Protein AF-A0A101FTE7-F1 (afdb_monomer)

InterPro domains:
  IPR010001 SigmaK-factor processing regulatory BofA [PF07441] (9-80)

Organism: NCBI:txid301375

Sequence (84 aa):
MVQVEIIILGLLLLLAIYVAFSLIMKSAKFLAVNTLFGLIILYLANVIGGLSIPYSLPVLLICAILGAPGAIAVIILNLFGLAF

Radius of gyration: 21.0 Å; Cα contacts (8 Å, |Δi|>4): 74; chains: 1; bounding box: 51×20×54 Å

Secondary structure (DSSP, 8-state):
-HHHHHHHHHHHHHHHHHHHHHHHHHHHHHHHHHHHHHHHHHHHHHHHH-------HHHHHHHHHH-HHHHHHHHHHHHTTS--

Mean predicted aligned error: 7.93 Å

Foldseek 3Di:
DVVVVVVVVVVVVVVVVVVVVVVVVVLVVVLVQLLVQLVVLLVCCCVVVVQPQDPDPVLSVQSSVRRNVSSVVSSVCSVVVNHD

Structure (mmCIF, N/CA/C/O backbone):
data_AF-A0A101FTE7-F1
#
_entry.id   AF-A0A101FTE7-F1
#
loop_
_atom_site.group_PDB
_atom_site.id
_atom_site.type_symbol
_atom_site.label_atom_id
_atom_site.label_alt_id
_atom_site.label_comp_id
_atom_site.label_asym_id
_atom_site.label_entity_id
_atom_site.label_seq_id
_atom_site.pdbx_PDB_ins_code
_atom_site.Cartn_x
_atom_site.Cartn_y
_atom_site.Cartn_z
_atom_site.occupancy
_atom_site.B_iso_or_equiv
_atom_site.auth_seq_id
_atom_site.auth_comp_id
_atom_site.auth_asym_id
_atom_site.auth_atom_id
_atom_site.pdbx_PDB_model_num
ATOM 1 N N . MET A 1 1 ? -33.731 -4.827 34.548 1.00 62.06 1 MET A N 1
ATOM 2 C CA . MET A 1 1 ? -32.516 -5.524 34.070 1.00 62.06 1 MET A CA 1
ATOM 3 C C . MET A 1 1 ? -32.378 -5.326 32.558 1.00 62.06 1 MET A C 1
ATOM 5 O O . MET A 1 1 ? -31.480 -4.603 32.157 1.00 62.06 1 MET A O 1
ATOM 9 N N . VAL A 1 2 ? -33.376 -5.743 31.767 1.00 69.62 2 VAL A N 1
ATOM 10 C CA . VAL A 1 2 ? -33.410 -5.655 30.285 1.00 69.62 2 VAL A CA 1
ATOM 11 C C . VAL A 1 2 ? -33.184 -4.256 29.675 1.00 69.62 2 VAL A C 1
ATOM 13 O O . VAL A 1 2 ? -32.506 -4.120 28.664 1.00 69.62 2 VAL A O 1
ATOM 16 N N . GLN A 1 3 ? -33.708 -3.183 30.278 1.00 78.38 3 GLN A N 1
ATOM 17 C CA . GLN A 1 3 ? -33.569 -1.819 29.729 1.00 78.38 3 GLN A CA 1
ATOM 18 C C . GLN A 1 3 ? -32.118 -1.310 29.731 1.00 78.38 3 GLN A C 1
ATOM 20 O O . GLN A 1 3 ? -31.723 -0.575 28.832 1.00 78.38 3 GLN A O 1
ATOM 25 N N . VAL A 1 4 ? -31.318 -1.713 30.724 1.00 86.00 4 VAL A N 1
ATOM 26 C CA . VAL A 1 4 ? -29.912 -1.298 30.849 1.00 86.00 4 VAL A CA 1
ATOM 27 C C . VAL A 1 4 ? -29.057 -2.003 29.795 1.00 86.00 4 VAL A C 1
ATOM 29 O O . VAL A 1 4 ? -28.197 -1.380 29.181 1.00 86.00 4 VAL A O 1
ATOM 32 N N . GLU A 1 5 ? -29.345 -3.275 29.518 1.00 85.81 5 GLU A N 1
ATOM 33 C CA . GLU A 1 5 ? -28.649 -4.079 28.507 1.00 85.81 5 GLU A CA 1
ATOM 34 C C . GLU A 1 5 ? -28.845 -3.509 27.097 1.00 85.81 5 GLU A C 1
ATOM 36 O O . GLU A 1 5 ? -27.884 -3.398 26.340 1.00 85.81 5 GLU A O 1
ATOM 41 N N . ILE A 1 6 ? -30.060 -3.057 26.765 1.00 89.38 6 ILE A N 1
ATOM 42 C CA . ILE A 1 6 ? -30.365 -2.438 25.464 1.00 89.38 6 ILE A CA 1
ATOM 43 C C . ILE A 1 6 ? -29.582 -1.131 25.274 1.00 89.38 6 ILE A C 1
ATOM 45 O O . ILE A 1 6 ? -29.038 -0.887 24.197 1.00 89.38 6 ILE A O 1
ATOM 49 N N . ILE A 1 7 ? -29.485 -0.303 26.319 1.00 90.75 7 ILE A N 1
ATOM 50 C CA . ILE A 1 7 ? -28.724 0.955 26.275 1.00 90.75 7 ILE A CA 1
ATOM 51 C C . ILE A 1 7 ? -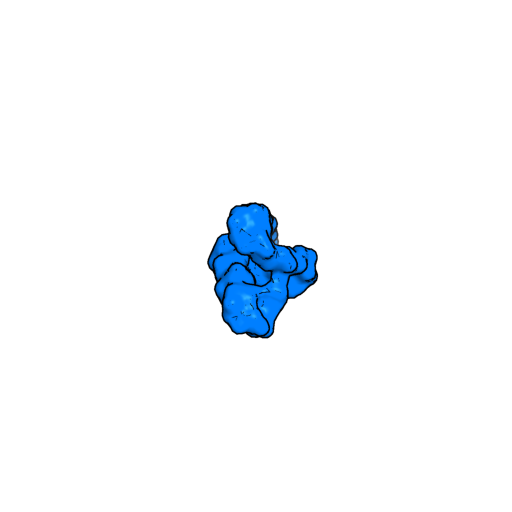27.227 0.669 26.101 1.00 90.75 7 ILE A C 1
ATOM 53 O O . ILE A 1 7 ? -26.566 1.317 25.289 1.00 90.75 7 ILE A O 1
ATOM 57 N N . ILE A 1 8 ? -26.701 -0.329 26.817 1.00 93.00 8 ILE A N 1
ATOM 58 C CA . ILE A 1 8 ? -25.298 -0.743 26.707 1.00 93.00 8 ILE A CA 1
ATOM 59 C C . ILE A 1 8 ? -24.996 -1.284 25.303 1.00 93.00 8 ILE A C 1
ATOM 61 O O . ILE A 1 8 ? -24.007 -0.867 24.698 1.00 93.00 8 ILE A O 1
ATOM 65 N N . LEU A 1 9 ? -25.847 -2.155 24.747 1.00 91.31 9 LEU A N 1
ATOM 66 C CA . LEU A 1 9 ? -25.682 -2.667 23.381 1.00 91.31 9 LEU A CA 1
ATOM 67 C C . LEU A 1 9 ? -25.754 -1.550 22.332 1.00 91.31 9 LEU A C 1
ATOM 69 O O . LEU A 1 9 ? -24.939 -1.531 21.409 1.00 91.31 9 LEU A O 1
ATOM 73 N N . GLY A 1 10 ? -26.690 -0.609 22.477 1.00 90.88 10 GLY A N 1
ATOM 74 C CA . GLY A 1 10 ? -26.812 0.539 21.576 1.00 90.88 10 GLY A CA 1
ATOM 75 C C . GLY A 1 10 ? -25.568 1.431 21.592 1.00 90.88 10 GLY A C 1
ATOM 76 O O . GLY A 1 10 ? -25.079 1.833 20.534 1.00 90.88 10 GLY A O 1
ATOM 77 N N . LEU A 1 11 ? -25.006 1.682 22.778 1.00 93.88 11 LEU A N 1
ATOM 78 C CA . LEU A 1 11 ? -23.767 2.445 22.927 1.00 93.88 11 LEU A CA 1
ATOM 79 C C . LEU A 1 11 ? -22.561 1.703 22.327 1.00 93.88 11 LEU A C 1
ATOM 81 O O . LEU A 1 11 ? -21.733 2.323 21.659 1.00 93.88 11 LEU A O 1
ATOM 85 N N . LEU A 1 12 ? -22.479 0.382 22.516 1.00 94.31 12 LEU A N 1
ATOM 86 C CA . LEU A 1 12 ? -21.412 -0.450 21.954 1.00 94.31 12 LEU A CA 1
ATOM 87 C C . LEU A 1 12 ? -21.443 -0.450 20.416 1.00 94.31 12 LEU A C 1
ATOM 89 O O . LEU A 1 12 ? -20.397 -0.333 19.779 1.00 94.31 12 LEU A O 1
ATOM 93 N N . LEU A 1 13 ? -22.636 -0.534 19.819 1.00 94.56 13 LEU A N 1
ATOM 94 C CA . LEU A 1 13 ? -22.834 -0.455 18.367 1.00 94.56 13 LEU A CA 1
ATOM 95 C C . LEU A 1 13 ? -22.383 0.894 17.801 1.00 94.56 13 LEU A C 1
ATOM 97 O O . LEU A 1 13 ? -21.650 0.932 16.812 1.00 94.56 13 LEU A O 1
ATOM 101 N N . LEU A 1 14 ? -22.766 1.998 18.448 1.00 94.38 14 LEU A N 1
ATOM 102 C CA . LEU A 1 14 ? -22.319 3.341 18.067 1.00 94.38 14 LEU A CA 1
ATOM 103 C C . LEU A 1 14 ? -20.794 3.475 18.138 1.00 94.38 14 LEU A C 1
ATOM 105 O O . LEU A 1 14 ? -20.178 4.000 17.207 1.00 94.38 14 LEU A O 1
ATOM 109 N N . LEU A 1 15 ? -20.178 2.957 19.204 1.00 93.69 15 LEU A N 1
ATOM 110 C CA . LEU A 1 15 ? -18.726 2.960 19.356 1.00 93.69 15 LEU A CA 1
ATOM 111 C C . LEU A 1 15 ? -18.047 2.135 18.251 1.00 93.69 15 LEU A C 1
ATOM 113 O O . LEU A 1 15 ? -17.077 2.596 17.653 1.00 93.69 15 LEU A O 1
ATOM 117 N N . ALA A 1 16 ? -18.570 0.946 17.942 1.00 92.31 16 ALA A N 1
ATOM 118 C CA . ALA A 1 16 ? -18.032 0.080 16.896 1.00 92.31 16 ALA A CA 1
ATOM 119 C C . ALA A 1 16 ? -18.076 0.754 15.514 1.00 92.31 16 ALA A C 1
ATOM 121 O O . ALA A 1 16 ? -17.076 0.744 14.793 1.00 92.31 16 ALA A O 1
ATOM 122 N N . ILE A 1 17 ? -19.196 1.401 15.172 1.00 94.12 17 ILE A N 1
ATOM 123 C CA . ILE A 1 17 ? -19.344 2.158 13.919 1.00 94.12 17 ILE A CA 1
ATOM 124 C C . ILE A 1 17 ? -18.342 3.317 13.867 1.00 94.12 17 ILE A C 1
ATOM 126 O O . ILE A 1 17 ? -17.660 3.502 12.857 1.00 94.12 17 ILE A O 1
ATOM 130 N N . TYR A 1 18 ? -18.208 4.072 14.960 1.00 93.88 18 TYR A N 1
ATOM 131 C CA . TYR A 1 18 ? -17.266 5.187 15.044 1.00 93.88 18 TYR A CA 1
ATOM 132 C C . TYR A 1 18 ? -15.810 4.730 14.860 1.00 93.88 18 TYR A C 1
ATOM 134 O O . TYR A 1 18 ? -15.063 5.315 14.069 1.00 93.88 18 TYR A O 1
ATOM 142 N N . VAL A 1 19 ? -15.409 3.652 15.539 1.00 91.75 19 VAL A N 1
ATOM 143 C CA . VAL A 1 19 ? -14.056 3.090 15.425 1.00 91.75 19 VAL A CA 1
ATOM 144 C C . VAL A 1 19 ? -13.798 2.592 14.004 1.00 91.75 19 VAL A C 1
ATOM 146 O O . VAL A 1 19 ? -12.768 2.948 13.426 1.00 91.75 19 VAL A O 1
ATOM 149 N N . ALA A 1 20 ? -14.735 1.848 13.410 1.00 88.44 20 ALA A N 1
ATOM 150 C CA . ALA A 1 20 ? -14.623 1.364 12.036 1.00 88.44 20 ALA A CA 1
ATOM 151 C C . ALA A 1 20 ? -14.445 2.519 11.037 1.00 88.44 20 ALA A C 1
ATOM 153 O O . ALA A 1 20 ? -13.517 2.499 10.226 1.00 88.44 20 ALA A O 1
ATOM 154 N N . PHE A 1 21 ? -15.262 3.571 11.146 1.00 88.50 21 PHE A N 1
ATOM 155 C CA . PHE A 1 21 ? -15.146 4.757 10.296 1.00 88.50 21 PHE A CA 1
ATOM 156 C C . PHE A 1 21 ? -13.787 5.454 10.465 1.00 88.50 21 PHE A C 1
ATOM 158 O O . PHE A 1 21 ? -13.136 5.817 9.481 1.00 88.50 21 PHE A O 1
ATOM 165 N N . SER A 1 22 ? -13.308 5.588 11.705 1.00 83.62 22 SER A N 1
ATOM 166 C CA . SER A 1 22 ? -12.005 6.204 11.985 1.00 83.62 22 SER A CA 1
ATOM 167 C C . SER A 1 22 ? -10.831 5.416 11.384 1.00 83.62 22 SER A C 1
ATOM 169 O O . SER A 1 22 ? -9.880 6.015 10.869 1.00 83.62 22 SER A O 1
ATOM 171 N N . LEU A 1 23 ? -10.912 4.081 11.391 1.00 80.31 23 LEU A N 1
ATOM 172 C CA . LEU A 1 23 ? -9.906 3.194 10.808 1.00 80.31 23 LEU A CA 1
ATOM 173 C C . LEU A 1 23 ? -9.880 3.307 9.284 1.00 80.31 23 LEU A C 1
ATOM 175 O O . LEU A 1 23 ? -8.799 3.428 8.707 1.00 80.31 23 LEU A O 1
ATOM 179 N N . ILE A 1 24 ? -11.050 3.350 8.644 1.00 82.31 24 ILE A N 1
ATOM 180 C CA . ILE A 1 24 ? -11.175 3.524 7.190 1.00 82.31 24 ILE A CA 1
ATOM 181 C C . ILE A 1 24 ? -10.556 4.857 6.757 1.00 82.31 24 ILE A C 1
ATOM 183 O O . ILE A 1 24 ? -9.735 4.893 5.840 1.00 82.31 24 ILE A O 1
ATOM 187 N N . MET A 1 25 ? -10.867 5.947 7.464 1.00 80.38 25 MET A N 1
ATOM 188 C CA . MET A 1 25 ? -10.319 7.272 7.158 1.00 80.38 25 MET A CA 1
ATOM 189 C C . MET A 1 25 ? -8.796 7.341 7.341 1.00 80.38 25 MET A C 1
ATOM 191 O O . MET A 1 25 ? -8.111 8.014 6.566 1.00 80.38 25 MET A O 1
ATOM 195 N N . LYS A 1 26 ? -8.239 6.642 8.339 1.00 77.88 26 LYS A N 1
ATOM 196 C CA . LYS A 1 26 ? -6.780 6.510 8.498 1.00 77.88 26 LYS A CA 1
ATOM 197 C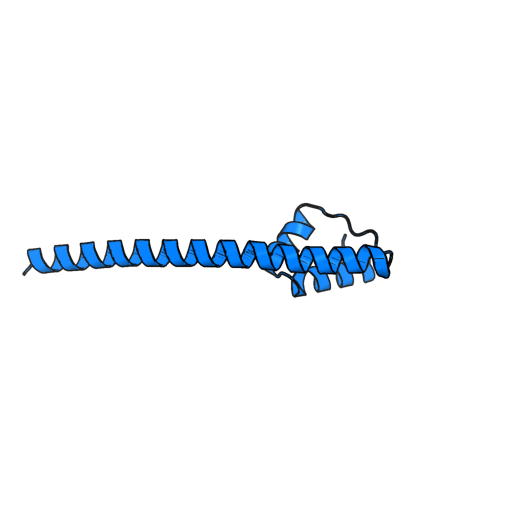 C . LYS A 1 26 ? -6.157 5.684 7.374 1.00 77.88 26 LYS A C 1
ATOM 199 O O . LYS A 1 26 ? -5.131 6.088 6.831 1.00 77.88 26 LYS A O 1
ATOM 204 N N . SER A 1 27 ? -6.779 4.563 7.020 1.00 78.75 27 SER A N 1
ATOM 205 C CA . SER A 1 27 ? -6.289 3.660 5.979 1.00 78.75 27 SER A CA 1
ATOM 206 C C . SER A 1 27 ? -6.272 4.338 4.607 1.00 78.75 27 SER A C 1
ATOM 208 O O . SER A 1 27 ? -5.268 4.255 3.911 1.00 78.75 27 SER A O 1
ATOM 210 N N . ALA A 1 28 ? -7.301 5.118 4.263 1.00 78.25 28 ALA A N 1
ATOM 211 C CA . ALA A 1 28 ? -7.356 5.860 3.002 1.00 78.25 28 ALA A CA 1
ATOM 212 C C . ALA A 1 28 ? -6.208 6.875 2.857 1.00 78.25 28 ALA A C 1
ATOM 214 O O . ALA A 1 28 ? -5.564 6.949 1.810 1.00 78.25 28 ALA A O 1
ATOM 215 N N . LYS A 1 29 ? -5.907 7.630 3.925 1.00 78.44 29 LYS A N 1
ATOM 216 C CA . LYS A 1 29 ? -4.764 8.558 3.935 1.00 78.44 29 LYS A CA 1
ATOM 217 C C . LYS A 1 29 ? -3.443 7.812 3.785 1.00 78.44 29 LYS A C 1
ATOM 219 O O . LYS A 1 29 ? -2.579 8.258 3.037 1.00 78.44 29 LYS A O 1
ATOM 224 N N . PHE A 1 30 ? -3.301 6.679 4.472 1.00 80.06 30 PHE A N 1
ATOM 225 C CA . PHE A 1 30 ? -2.112 5.844 4.361 1.00 80.06 30 PHE A CA 1
ATOM 226 C C . PHE A 1 30 ? -1.935 5.327 2.931 1.00 80.06 30 PHE A C 1
ATOM 228 O O . PHE A 1 30 ? -0.865 5.503 2.363 1.00 80.06 30 PHE A O 1
ATOM 235 N N . LEU A 1 31 ? -2.996 4.799 2.316 1.00 80.94 31 LEU A N 1
ATOM 236 C CA . LEU A 1 31 ? -2.991 4.283 0.947 1.00 80.94 31 LEU A CA 1
ATOM 237 C C . LEU A 1 31 ? -2.595 5.361 -0.070 1.00 80.94 31 LEU A C 1
ATOM 239 O O . LEU A 1 31 ? -1.774 5.110 -0.950 1.00 80.94 31 LEU A O 1
ATOM 243 N N . ALA A 1 32 ? -3.121 6.580 0.079 1.00 82.94 32 ALA A N 1
ATOM 244 C CA . ALA A 1 32 ? -2.783 7.702 -0.792 1.00 82.94 32 ALA A CA 1
ATOM 245 C C . ALA A 1 32 ? -1.296 8.076 -0.694 1.00 82.94 32 ALA A C 1
ATOM 247 O O . ALA A 1 32 ? -0.627 8.205 -1.718 1.00 82.94 32 ALA A O 1
ATOM 248 N N . VAL A 1 33 ? -0.759 8.194 0.527 1.00 86.44 33 VAL A N 1
ATOM 249 C CA . VAL A 1 33 ? 0.664 8.505 0.745 1.00 86.44 33 VAL A CA 1
ATOM 250 C C . VAL A 1 33 ? 1.554 7.372 0.232 1.00 86.44 33 VAL A C 1
ATOM 252 O O . VAL A 1 33 ? 2.546 7.641 -0.444 1.00 86.44 33 VAL A O 1
ATOM 255 N N . ASN A 1 34 ? 1.181 6.116 0.484 1.00 88.44 34 ASN A N 1
ATOM 256 C CA . ASN A 1 34 ? 1.935 4.948 0.031 1.00 88.44 34 ASN A CA 1
ATOM 257 C C . ASN A 1 34 ? 1.987 4.884 -1.503 1.00 88.44 34 ASN A C 1
ATOM 259 O O . ASN A 1 34 ? 3.066 4.716 -2.071 1.00 88.44 34 ASN A O 1
ATOM 263 N N . THR A 1 35 ? 0.846 5.113 -2.166 1.00 87.69 35 THR A N 1
ATOM 264 C CA . THR A 1 35 ? 0.757 5.206 -3.633 1.00 87.69 35 THR A CA 1
ATOM 265 C C . THR A 1 35 ? 1.664 6.307 -4.165 1.00 87.69 35 THR A C 1
ATOM 267 O O . THR A 1 35 ? 2.398 6.082 -5.124 1.00 87.69 35 THR A O 1
ATOM 270 N N . LEU A 1 36 ? 1.634 7.491 -3.542 1.00 90.94 36 LEU A N 1
ATOM 271 C CA . LEU A 1 36 ? 2.442 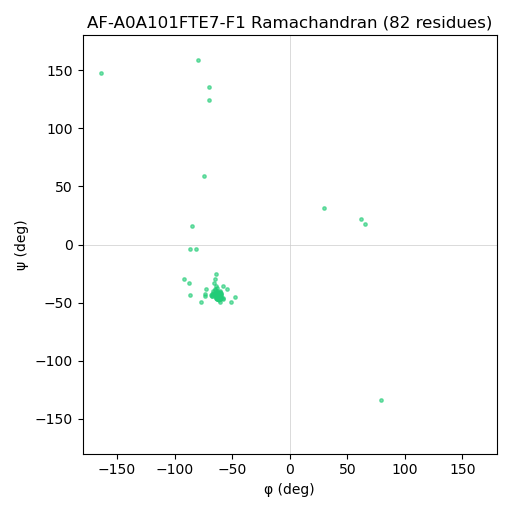8.634 -3.962 1.00 90.94 36 LEU A CA 1
ATOM 272 C C . LEU A 1 36 ? 3.936 8.303 -3.887 1.00 90.94 36 LEU A C 1
ATOM 274 O O . LEU A 1 36 ? 4.654 8.492 -4.863 1.00 90.94 36 LEU A O 1
ATOM 278 N N . PHE A 1 37 ? 4.392 7.756 -2.756 1.00 90.50 37 PHE A N 1
ATOM 279 C CA . PHE A 1 37 ? 5.786 7.344 -2.578 1.00 90.50 37 PHE A CA 1
ATOM 280 C C . PHE A 1 37 ? 6.189 6.239 -3.559 1.00 90.50 37 PHE A C 1
ATOM 282 O O . PHE A 1 37 ? 7.258 6.326 -4.163 1.00 90.50 37 PHE A O 1
ATOM 289 N N . GLY A 1 38 ? 5.332 5.235 -3.764 1.00 89.38 38 GLY A N 1
ATOM 290 C CA . GLY A 1 38 ? 5.564 4.176 -4.745 1.00 89.38 38 GLY A CA 1
ATOM 291 C C . GLY A 1 38 ? 5.699 4.727 -6.167 1.00 89.38 38 GLY A C 1
ATOM 292 O O . GLY A 1 38 ? 6.654 4.400 -6.867 1.00 89.38 38 GLY A O 1
ATOM 293 N N . LEU A 1 39 ? 4.805 5.630 -6.577 1.00 90.06 39 LEU A N 1
ATOM 294 C CA . LEU A 1 39 ? 4.862 6.285 -7.886 1.00 90.06 39 LEU A CA 1
ATOM 295 C C . LEU A 1 39 ? 6.099 7.169 -8.049 1.00 90.06 39 LEU A C 1
ATOM 297 O O . LEU A 1 39 ? 6.698 7.155 -9.121 1.00 90.06 39 LEU A O 1
ATOM 301 N N . ILE A 1 40 ? 6.509 7.898 -7.007 1.00 92.12 40 ILE A N 1
ATOM 302 C CA . ILE A 1 40 ? 7.740 8.702 -7.025 1.00 92.12 40 ILE A CA 1
ATOM 303 C C . ILE A 1 40 ? 8.957 7.801 -7.263 1.00 92.12 40 ILE A C 1
ATOM 305 O O . ILE A 1 40 ? 9.792 8.117 -8.109 1.00 92.12 40 ILE A O 1
ATOM 309 N N . ILE A 1 41 ? 9.041 6.665 -6.565 1.00 90.62 41 ILE A N 1
ATOM 310 C CA . ILE A 1 41 ? 10.129 5.694 -6.750 1.00 90.62 41 ILE A CA 1
ATOM 311 C C . ILE A 1 41 ? 10.104 5.118 -8.169 1.00 90.62 41 ILE A C 1
ATOM 313 O O . ILE A 1 41 ? 11.142 5.068 -8.825 1.00 90.62 41 ILE A O 1
ATOM 317 N N . LEU A 1 42 ? 8.928 4.727 -8.667 1.00 89.12 42 LEU A N 1
ATOM 318 C CA . LEU A 1 42 ? 8.775 4.171 -10.012 1.00 89.12 42 LEU A CA 1
ATOM 319 C C . LEU A 1 42 ? 9.146 5.188 -11.100 1.00 89.12 42 LEU A C 1
ATOM 321 O O . LEU A 1 42 ? 9.797 4.851 -12.085 1.00 89.12 42 LEU A O 1
ATOM 325 N N . TYR A 1 43 ? 8.766 6.451 -10.903 1.00 89.81 43 TYR A N 1
ATOM 326 C CA . TYR A 1 43 ? 9.145 7.560 -11.772 1.00 89.81 43 TYR A CA 1
ATOM 327 C C . TYR A 1 43 ? 10.656 7.777 -11.788 1.00 89.81 43 TYR A C 1
ATOM 329 O O . TYR A 1 43 ? 11.243 7.854 -12.865 1.00 89.81 43 TYR A O 1
ATOM 337 N N . LEU A 1 44 ? 11.305 7.794 -10.621 1.00 88.31 44 LEU A N 1
ATOM 338 C CA . LEU A 1 44 ? 12.764 7.864 -10.548 1.00 88.31 44 LEU A CA 1
ATOM 33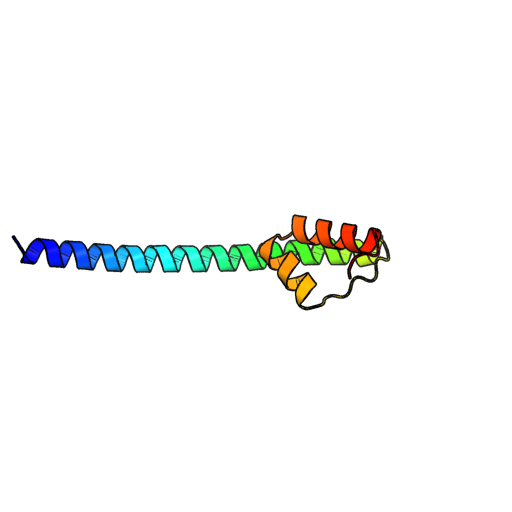9 C C . LEU A 1 44 ? 13.425 6.674 -11.250 1.00 88.31 44 LEU A C 1
ATOM 341 O O . LEU A 1 44 ? 14.394 6.868 -11.975 1.00 88.31 44 LEU A O 1
ATOM 345 N N . ALA A 1 45 ? 12.898 5.461 -11.083 1.00 87.31 45 ALA A N 1
ATOM 346 C CA . ALA A 1 45 ? 13.426 4.272 -11.747 1.00 87.31 45 ALA A CA 1
ATOM 347 C C . ALA A 1 45 ? 13.277 4.338 -13.275 1.00 87.31 45 ALA A C 1
ATOM 349 O O . ALA A 1 45 ? 14.198 3.963 -13.995 1.00 87.31 45 ALA A O 1
ATOM 350 N N . ASN A 1 46 ? 12.168 4.879 -13.777 1.00 88.38 46 ASN A N 1
ATOM 351 C CA . ASN A 1 46 ? 11.977 5.104 -15.208 1.00 88.38 46 ASN A CA 1
ATOM 352 C 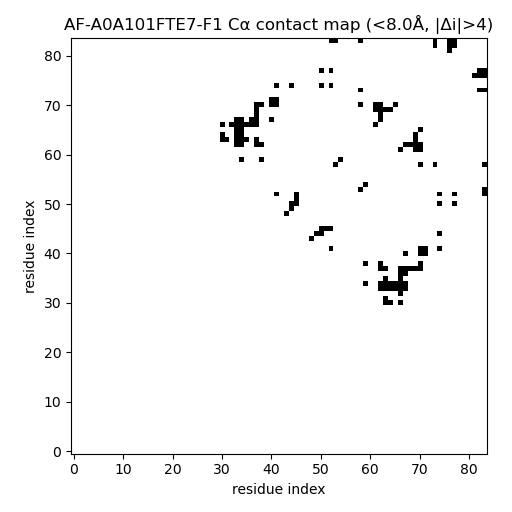C . ASN A 1 46 ? 12.917 6.180 -15.768 1.00 88.38 46 ASN A C 1
ATOM 354 O O . ASN A 1 46 ? 13.486 5.986 -16.838 1.00 88.38 46 ASN A O 1
ATOM 358 N N . VAL A 1 47 ? 13.111 7.290 -15.051 1.00 88.12 47 VAL A N 1
ATOM 359 C CA . VAL A 1 47 ? 13.968 8.402 -15.499 1.00 88.12 47 VAL A CA 1
ATOM 360 C C . VAL A 1 47 ? 15.456 8.056 -15.401 1.00 88.12 47 VAL A C 1
ATOM 362 O O . VAL A 1 47 ? 16.212 8.352 -16.321 1.00 88.12 47 VAL A O 1
ATOM 365 N N . ILE A 1 48 ? 15.886 7.440 -14.298 1.00 87.44 48 ILE A N 1
ATOM 366 C CA . ILE A 1 48 ? 17.301 7.140 -14.025 1.00 87.44 48 ILE A CA 1
ATOM 367 C C . ILE A 1 48 ? 17.702 5.796 -14.639 1.00 87.44 48 ILE A C 1
ATOM 369 O O . ILE A 1 48 ? 18.773 5.678 -15.226 1.00 87.44 48 ILE A O 1
ATOM 373 N N . GLY A 1 49 ? 16.852 4.778 -14.493 1.00 80.31 49 GLY A N 1
ATOM 374 C CA . GLY A 1 49 ? 17.102 3.424 -14.989 1.00 80.31 49 GLY A CA 1
ATOM 375 C C . GLY A 1 49 ? 16.669 3.200 -16.438 1.00 80.31 49 GLY A C 1
ATOM 376 O O . GLY A 1 49 ? 16.883 2.112 -16.959 1.00 80.31 49 GLY A O 1
ATOM 377 N N . GLY A 1 50 ? 16.047 4.196 -17.084 1.00 79.56 50 GLY A N 1
ATOM 378 C CA . GLY A 1 50 ? 15.531 4.081 -18.453 1.00 79.56 50 GLY A CA 1
ATOM 379 C C . GLY A 1 50 ? 14.438 3.022 -18.599 1.00 79.56 50 GLY A C 1
ATOM 380 O O . GLY A 1 50 ? 14.226 2.495 -19.686 1.00 79.56 50 GLY A O 1
ATOM 381 N N . LEU A 1 51 ? 13.781 2.666 -17.494 1.00 73.81 51 LEU A N 1
ATOM 382 C CA . LEU A 1 51 ? 13.083 1.397 -17.383 1.00 73.81 51 LEU A CA 1
ATOM 383 C C . LEU A 1 51 ? 11.657 1.389 -17.947 1.00 73.81 51 LEU A C 1
ATOM 385 O O . LEU A 1 51 ? 10.954 0.464 -17.624 1.00 73.81 51 LEU A O 1
ATOM 389 N N . SER A 1 52 ? 11.207 2.349 -18.762 1.00 79.69 52 SER A N 1
ATOM 390 C CA . SER A 1 52 ? 9.915 2.375 -19.500 1.00 79.69 52 SER A CA 1
ATOM 391 C C . SER A 1 52 ? 8.680 1.642 -18.908 1.00 79.69 52 SER A C 1
ATOM 393 O O . SER A 1 52 ? 7.814 1.209 -19.668 1.00 79.69 52 SER A O 1
ATOM 395 N N . ILE A 1 53 ? 8.535 1.548 -17.579 1.00 82.50 53 ILE A N 1
ATOM 396 C CA . ILE A 1 53 ? 7.446 0.823 -16.916 1.00 82.50 53 ILE A CA 1
ATOM 397 C C . ILE A 1 53 ? 6.152 1.606 -17.147 1.00 82.50 53 ILE A C 1
ATOM 399 O O . ILE A 1 53 ? 6.079 2.780 -16.754 1.00 82.50 53 ILE A O 1
ATOM 403 N N . PRO A 1 54 ? 5.107 0.986 -17.715 1.00 83.69 54 PRO A N 1
ATOM 404 C CA . PRO A 1 54 ? 3.829 1.647 -17.913 1.00 83.69 54 PRO A CA 1
ATOM 405 C C . PRO A 1 54 ? 3.108 1.881 -16.578 1.00 83.69 54 PRO A C 1
ATOM 407 O O . PRO A 1 54 ? 2.951 0.970 -15.762 1.00 83.69 54 PRO A O 1
ATOM 410 N N . TYR A 1 55 ? 2.558 3.086 -16.395 1.00 84.38 55 TYR A N 1
ATOM 411 C CA . TYR A 1 55 ? 1.660 3.434 -15.282 1.00 84.38 55 TYR A CA 1
ATOM 412 C C . TYR A 1 55 ? 0.259 2.839 -15.481 1.00 84.38 55 TYR A C 1
ATOM 414 O O . TYR A 1 55 ? -0.745 3.542 -15.588 1.00 84.38 55 TYR A O 1
ATOM 422 N N . SER A 1 56 ? 0.202 1.518 -15.591 1.00 86.56 56 SER A N 1
ATOM 423 C CA . S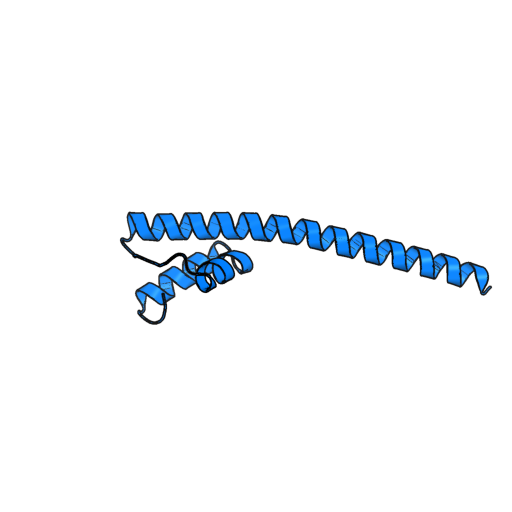ER A 1 56 ? -1.030 0.766 -15.795 1.00 86.56 56 SER A CA 1
ATOM 424 C C . SER A 1 56 ? -1.805 0.589 -14.482 1.00 86.56 56 SER A C 1
ATOM 426 O O . SER A 1 56 ? -1.247 0.669 -13.385 1.00 86.56 56 SER A O 1
ATOM 428 N N . LEU A 1 57 ? -3.109 0.316 -14.592 1.00 84.94 57 LEU A N 1
ATOM 429 C CA . LEU A 1 57 ? -3.995 0.031 -13.453 1.00 84.94 57 LEU A CA 1
ATOM 430 C C . LEU A 1 57 ? -3.413 -0.993 -12.453 1.00 84.94 57 LEU A C 1
ATOM 432 O O . LEU A 1 57 ? -3.454 -0.715 -11.254 1.00 84.94 57 LEU A O 1
ATOM 436 N N . PRO A 1 58 ? -2.828 -2.129 -12.891 1.00 86.00 58 PRO A N 1
ATOM 437 C CA . PRO A 1 58 ? -2.210 -3.093 -11.982 1.00 86.00 58 PRO A CA 1
ATOM 438 C C . PRO A 1 58 ? -1.022 -2.514 -11.205 1.00 86.00 58 PRO A C 1
ATOM 440 O O . PRO A 1 58 ? -0.927 -2.721 -9.999 1.00 86.00 58 PRO A O 1
ATOM 443 N N . VAL A 1 59 ? -0.146 -1.750 -11.867 1.00 87.19 59 VAL A N 1
ATOM 444 C CA . VAL A 1 59 ? 1.033 -1.129 -11.238 1.00 87.19 59 VAL A CA 1
ATOM 445 C C . VAL A 1 59 ? 0.608 -0.112 -10.183 1.00 87.19 59 VAL A C 1
ATOM 447 O O . VAL A 1 59 ? 1.141 -0.116 -9.074 1.00 87.19 59 VAL A O 1
ATOM 450 N N . LEU A 1 60 ? -0.398 0.715 -10.489 1.00 86.56 60 LEU A N 1
ATOM 451 C CA . LEU A 1 60 ? -0.964 1.647 -9.514 1.00 86.56 60 LEU A CA 1
ATOM 452 C C . LEU A 1 60 ? -1.557 0.914 -8.308 1.00 86.56 60 LEU A C 1
ATOM 454 O O . LEU A 1 60 ? -1.344 1.355 -7.184 1.00 86.56 60 LEU A O 1
ATOM 458 N N . LEU A 1 61 ? -2.255 -0.207 -8.514 1.00 86.81 61 LEU A N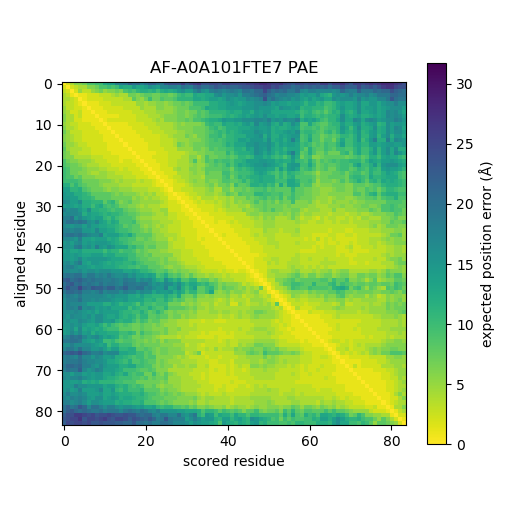 1
ATOM 459 C CA . LEU A 1 61 ? -2.818 -1.007 -7.421 1.00 86.81 61 LEU A CA 1
ATOM 460 C C . LEU A 1 61 ? -1.731 -1.618 -6.531 1.00 86.81 61 LEU A C 1
ATOM 462 O O . LEU A 1 61 ? -1.833 -1.556 -5.307 1.00 86.81 61 LEU A O 1
ATOM 466 N N . ILE A 1 62 ? -0.675 -2.169 -7.134 1.00 87.38 62 ILE A N 1
ATOM 467 C CA . ILE A 1 62 ? 0.459 -2.747 -6.400 1.00 87.38 62 ILE A CA 1
ATOM 468 C C . ILE A 1 62 ? 1.156 -1.657 -5.576 1.00 87.38 62 ILE A C 1
ATOM 470 O O . ILE A 1 62 ? 1.381 -1.834 -4.377 1.00 87.38 62 ILE A O 1
ATOM 474 N N . CYS A 1 63 ? 1.428 -0.500 -6.184 1.00 87.50 63 CYS A N 1
ATOM 475 C CA . CYS A 1 63 ? 1.985 0.656 -5.485 1.00 87.50 63 CYS A CA 1
ATOM 476 C C . CYS A 1 63 ? 1.023 1.228 -4.435 1.00 87.50 63 CYS A C 1
ATOM 478 O O . CYS A 1 63 ? 1.486 1.751 -3.431 1.00 87.50 63 CYS A O 1
ATOM 480 N N . ALA A 1 64 ? -0.293 1.119 -4.602 1.00 83.81 64 ALA A N 1
ATOM 481 C CA . ALA A 1 64 ? -1.243 1.611 -3.610 1.00 83.81 64 ALA A CA 1
ATOM 482 C C . ALA A 1 64 ? -1.300 0.736 -2.359 1.00 83.81 64 ALA A C 1
ATOM 484 O O . ALA A 1 64 ? -1.308 1.250 -1.240 1.00 83.81 64 ALA A O 1
ATOM 485 N N . ILE A 1 65 ? -1.297 -0.583 -2.544 1.00 85.00 65 ILE A N 1
ATOM 486 C CA . ILE A 1 65 ? -1.400 -1.547 -1.447 1.00 85.00 65 ILE A CA 1
ATOM 487 C C . ILE A 1 65 ? -0.060 -1.666 -0.712 1.00 85.00 65 ILE A C 1
ATOM 489 O O . ILE A 1 65 ? -0.020 -1.553 0.512 1.00 85.00 65 ILE A O 1
ATOM 493 N N . LEU A 1 66 ? 1.042 -1.862 -1.443 1.00 85.88 66 LEU A N 1
ATOM 494 C CA . LEU A 1 66 ? 2.366 -2.064 -0.845 1.00 85.88 66 LEU A CA 1
ATOM 495 C C . LEU A 1 66 ? 3.154 -0.760 -0.671 1.00 85.88 66 LEU A C 1
ATOM 497 O O . LEU A 1 66 ? 3.952 -0.665 0.258 1.00 85.88 66 LEU A O 1
ATOM 501 N N . GLY A 1 67 ? 2.949 0.254 -1.513 1.00 86.88 67 GLY A N 1
ATOM 502 C CA . GLY A 1 67 ? 3.712 1.504 -1.460 1.00 86.88 67 GLY A CA 1
ATOM 503 C C . GLY A 1 67 ? 5.083 1.411 -2.102 1.00 86.88 67 GLY A C 1
ATOM 504 O O . GLY A 1 67 ? 5.253 0.846 -3.183 1.00 86.88 67 GLY A O 1
ATOM 505 N N . ALA A 1 68 ? 6.080 1.932 -1.385 1.00 87.75 68 ALA A N 1
ATOM 506 C CA . ALA A 1 68 ? 7.492 1.834 -1.741 1.00 87.75 68 ALA A CA 1
ATOM 507 C C . ALA A 1 68 ? 7.964 0.393 -2.042 1.00 87.75 68 ALA A C 1
ATOM 509 O O . ALA A 1 68 ? 8.536 0.188 -3.114 1.00 87.75 68 ALA A O 1
ATOM 510 N N . PRO A 1 69 ? 7.701 -0.630 -1.197 1.00 86.50 69 PRO A N 1
ATOM 511 C CA . PRO A 1 69 ? 8.070 -2.007 -1.535 1.00 86.50 69 PRO A CA 1
ATOM 512 C C . PRO A 1 69 ? 7.328 -2.545 -2.768 1.00 86.50 69 PRO A C 1
ATOM 514 O O . PRO A 1 69 ? 7.862 -3.399 -3.470 1.00 86.50 69 PRO A O 1
ATOM 517 N N . GLY A 1 70 ? 6.139 -2.018 -3.079 1.00 87.62 70 GLY A N 1
ATOM 518 C CA . GLY A 1 70 ? 5.395 -2.364 -4.291 1.00 87.62 70 GLY A CA 1
ATOM 519 C C . GLY A 1 70 ? 6.104 -1.863 -5.545 1.00 87.62 70 GLY A C 1
ATOM 520 O O . GLY A 1 70 ? 6.287 -2.623 -6.492 1.00 87.62 70 GLY A O 1
ATOM 521 N N . ALA A 1 71 ? 6.592 -0.622 -5.518 1.00 87.69 71 ALA A N 1
ATOM 522 C CA . ALA A 1 71 ? 7.385 -0.065 -6.610 1.00 87.69 71 ALA A CA 1
ATOM 523 C C . ALA A 1 71 ? 8.683 -0.852 -6.840 1.00 87.69 71 ALA A C 1
ATOM 525 O O . ALA A 1 71 ? 9.020 -1.161 -7.980 1.00 87.69 71 ALA A O 1
ATOM 526 N N . ILE A 1 72 ? 9.373 -1.244 -5.764 1.00 88.75 72 ILE A N 1
ATOM 527 C CA . ILE A 1 72 ? 10.583 -2.075 -5.848 1.00 88.75 72 ILE A CA 1
ATOM 528 C C . ILE A 1 72 ? 10.265 -3.430 -6.497 1.00 88.75 72 ILE A C 1
ATOM 530 O O . ILE A 1 72 ? 10.994 -3.863 -7.386 1.00 88.75 72 ILE A O 1
ATOM 534 N N . ALA A 1 73 ? 9.163 -4.078 -6.109 1.00 88.56 73 ALA A N 1
ATOM 535 C CA . ALA A 1 73 ? 8.748 -5.346 -6.705 1.00 88.56 73 ALA A CA 1
ATOM 536 C C . ALA A 1 73 ? 8.456 -5.218 -8.210 1.00 88.56 73 ALA A C 1
ATOM 538 O O . ALA A 1 73 ? 8.890 -6.068 -8.983 1.00 88.56 73 ALA A O 1
ATOM 539 N N . VAL A 1 74 ? 7.775 -4.147 -8.635 1.00 89.62 74 VAL A N 1
ATOM 540 C CA . VAL A 1 74 ? 7.500 -3.885 -10.060 1.00 89.62 74 VAL A CA 1
ATOM 541 C C . VAL A 1 74 ? 8.799 -3.660 -10.838 1.00 89.62 74 VAL A C 1
ATOM 543 O O . VAL A 1 74 ? 8.971 -4.233 -11.908 1.00 89.62 74 VAL A O 1
ATOM 546 N N . ILE A 1 75 ? 9.743 -2.893 -10.285 1.00 88.00 75 ILE A N 1
ATOM 547 C CA . ILE A 1 75 ? 11.058 -2.667 -10.907 1.00 88.00 75 ILE A CA 1
ATOM 548 C C . ILE A 1 75 ? 11.808 -3.989 -11.088 1.00 88.00 75 ILE A C 1
ATOM 550 O O . ILE A 1 75 ? 12.357 -4.239 -12.158 1.00 88.00 75 ILE A O 1
ATOM 554 N N . ILE A 1 76 ? 11.811 -4.847 -10.064 1.00 87.31 76 ILE A N 1
ATOM 555 C CA . ILE A 1 76 ? 12.457 -6.163 -10.130 1.00 87.31 76 ILE A CA 1
ATOM 556 C C . ILE A 1 76 ? 11.774 -7.043 -11.186 1.00 87.31 76 ILE A C 1
ATOM 558 O O . ILE A 1 76 ? 12.462 -7.654 -11.997 1.00 87.31 76 ILE A O 1
ATOM 562 N N . LEU A 1 77 ? 10.440 -7.097 -11.211 1.00 86.31 77 LEU A N 1
ATOM 563 C CA . LEU A 1 77 ? 9.688 -7.900 -12.182 1.00 86.31 77 LEU A CA 1
ATOM 564 C C . LEU A 1 77 ? 9.960 -7.485 -13.632 1.00 86.31 77 LEU A C 1
ATOM 566 O O . LEU A 1 77 ? 10.131 -8.366 -14.481 1.00 86.31 77 LEU A O 1
ATOM 570 N N . ASN A 1 78 ? 10.057 -6.179 -13.889 1.00 85.94 78 ASN A N 1
ATOM 571 C CA . ASN A 1 78 ? 10.431 -5.660 -15.200 1.00 85.94 78 ASN A CA 1
ATOM 572 C C . ASN A 1 78 ? 11.889 -6.019 -15.542 1.00 85.94 78 ASN A C 1
ATOM 574 O O . ASN A 1 78 ? 12.171 -6.502 -16.634 1.00 85.94 78 ASN A O 1
ATOM 578 N N . LEU A 1 79 ? 12.818 -5.911 -14.581 1.00 83.25 79 LEU A N 1
ATOM 579 C CA . LEU A 1 79 ? 14.217 -6.326 -14.774 1.00 83.25 79 LEU A CA 1
ATOM 580 C C . LEU A 1 79 ? 14.360 -7.805 -15.167 1.00 83.25 79 LEU A C 1
ATOM 582 O O . LEU A 1 79 ? 15.238 -8.156 -15.951 1.00 83.25 79 LEU A O 1
ATOM 586 N N . PHE A 1 80 ? 13.507 -8.671 -14.618 1.00 84.12 80 PHE A N 1
ATOM 587 C CA . PHE A 1 80 ? 13.462 -10.095 -14.957 1.00 84.12 80 PHE A CA 1
ATOM 588 C C . PHE A 1 80 ? 12.670 -10.394 -16.244 1.00 84.12 80 PHE A C 1
ATOM 590 O O . PHE A 1 80 ? 12.619 -11.551 -16.662 1.00 84.12 80 PHE A O 1
ATOM 597 N N . GLY A 1 81 ? 12.048 -9.390 -16.874 1.00 78.62 81 GLY A N 1
ATOM 598 C CA . GLY A 1 81 ? 11.224 -9.551 -18.077 1.00 78.62 81 GLY A CA 1
ATOM 599 C C . GLY A 1 81 ? 9.948 -10.369 -17.851 1.00 78.62 81 GLY A C 1
ATOM 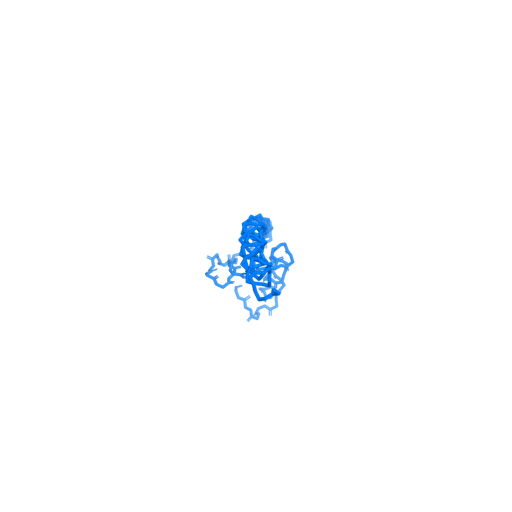600 O O . GLY A 1 81 ? 9.374 -10.892 -18.805 1.00 78.62 81 GLY A O 1
ATOM 601 N N . LEU A 1 82 ? 9.523 -10.528 -16.593 1.00 72.00 82 LEU A N 1
ATOM 602 C CA . LEU A 1 82 ? 8.381 -11.365 -16.215 1.00 72.00 82 LEU A CA 1
ATOM 603 C C . LEU A 1 82 ? 7.059 -10.591 -16.276 1.00 72.00 82 LEU A C 1
ATOM 605 O O . LEU A 1 82 ? 6.023 -11.190 -1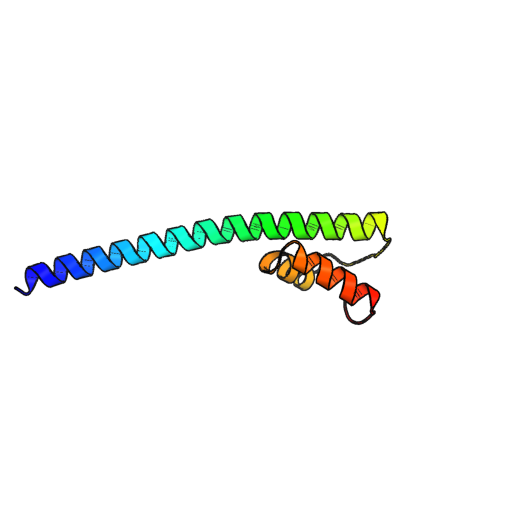6.567 1.00 72.00 82 LEU A O 1
ATOM 609 N N . ALA A 1 83 ? 7.079 -9.285 -15.981 1.00 63.62 83 ALA A N 1
ATOM 610 C CA . ALA A 1 83 ? 5.901 -8.420 -16.030 1.00 63.62 83 ALA A CA 1
ATOM 611 C C . ALA A 1 83 ? 6.259 -6.920 -16.039 1.00 63.62 83 ALA A C 1
ATOM 613 O O . ALA A 1 83 ? 7.171 -6.517 -15.321 1.00 63.62 83 ALA A O 1
ATOM 614 N N . PHE A 1 84 ? 5.407 -6.147 -16.733 1.00 67.62 84 PHE A N 1
ATOM 615 C CA . PHE A 1 84 ? 5.357 -4.677 -16.869 1.00 67.62 84 PHE A CA 1
ATOM 616 C C . PHE A 1 84 ? 6.443 -4.019 -17.706 1.00 67.62 84 PHE A C 1
ATOM 618 O O . PHE A 1 84 ? 7.591 -3.961 -17.233 1.00 67.62 84 PHE A O 1
#

Nearest PDB structures (foldseek):
  7a0g-assembly1_GGG  TM=3.322E-01  e=7.160E+00  Serratia marcescens
  7a0g-assembly1_EEE  TM=3.315E-01  e=9.080E+00  Serratia marcescens

pLDDT: mean 85.44, std 6.52, range [62.06, 94.56]

Solvent-accessible surface area (backbone atoms only — not comparable to full-atom values): 4433 Å² total; per-residue (Å²): 116,71,71,60,53,53,53,52,51,53,52,50,50,52,49,51,53,53,51,51,52,54,49,52,58,51,49,53,54,49,33,52,52,27,25,50,48,5,49,52,52,44,48,48,42,30,71,75,65,66,53,77,58,66,93,40,73,67,54,52,50,42,9,27,75,58,5,53,67,24,26,52,51,50,53,50,32,31,75,70,72,76,46,103